Protein AF-A0A7C9EKL4-F1 (afdb_monomer)

Solvent-accessible surface area (backbone atoms only — not comparable to full-atom values): 6507 Å² total; per-residue (Å²): 137,87,87,76,87,61,71,43,79,46,72,53,96,84,73,47,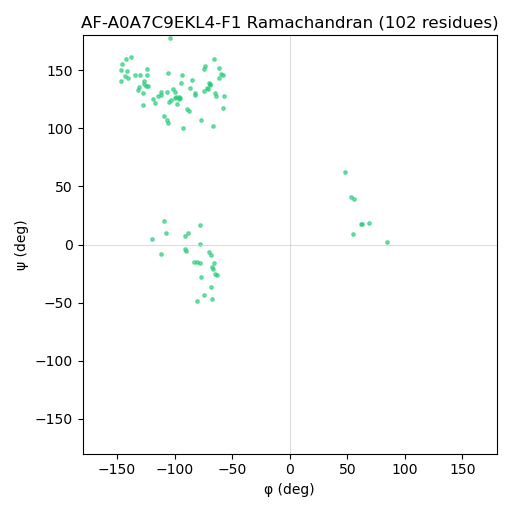36,33,44,32,26,81,87,81,65,48,73,40,80,50,78,83,59,96,82,61,72,61,76,93,42,33,52,77,49,77,47,78,47,77,42,78,89,79,70,33,48,32,38,42,36,40,35,34,46,33,72,91,72,66,31,48,59,36,86,91,76,77,44,65,49,79,62,64,45,42,35,39,32,35,66,78,76,71,42,74,44,73,55,79,78,69,99,118

Nearest PDB structures (foldseek):
  3ivm-assembly1_A  TM=3.592E-01  e=9.237E-01  Aeromonas caviae
  1ln1-assembly1_A  TM=2.868E-01  e=3.040E+00  Homo sapiens
  4ki1-assembly2_D  TM=1.959E-01  e=3.985E+00  Homo sapiens

Foldseek 3Di:
DDDDQQWDWDADPVRWIWIARPVVRDIDTQDDAPQDDDPVFKDKDKDWDADPVVRWIKIKMKIAGDVVVCRQQDPVVRDRGRWIWIWMATPVVSDIDTDDTDPD

Mean predicted aligned error: 5.67 Å

Radius of gyration: 16.06 Å; Cα contacts (8 Å, |Δi|>4): 183; chains: 1; bounding box: 45×30×43 Å

Sequence (104 aa):
YATCDGLVLVGDNERKKFVLNPVTREIREVPPSPFALDPGACFIMHGLGYDSVSNDYKIVTLSFYDTDNECGYDPATDDYCTEMFVNVYSLKSNSWRRAESSPY

Organism: Opuntia streptacantha (NCBI:txid393608)

pLDDT: mean 87.42, std 10.73, range [46.28, 97.5]

Structure (mmCIF, N/CA/C/O backbone):
data_AF-A0A7C9EKL4-F1
#
_entry.id   AF-A0A7C9EKL4-F1
#
loop_
_atom_site.group_PDB
_atom_site.id
_atom_site.type_symbol
_atom_site.label_atom_id
_atom_site.label_alt_id
_atom_site.label_comp_id
_atom_site.label_asym_id
_atom_site.label_entity_id
_atom_site.label_seq_id
_atom_site.pdbx_PDB_ins_code
_atom_site.Cartn_x
_atom_site.Cartn_y
_atom_site.Cartn_z
_atom_site.occupancy
_atom_site.B_iso_or_equiv
_atom_site.auth_seq_id
_atom_site.auth_comp_id
_atom_site.auth_asym_id
_atom_site.auth_atom_id
_atom_site.pdbx_PDB_model_num
ATOM 1 N N . TYR A 1 1 ? -24.412 -9.359 10.708 1.00 46.28 1 TYR A N 1
ATOM 2 C CA . TYR A 1 1 ? -23.920 -8.006 11.020 1.00 46.28 1 TYR A CA 1
ATOM 3 C C . TYR A 1 1 ? -22.481 -7.918 10.552 1.00 46.28 1 TYR A C 1
ATOM 5 O O . TYR A 1 1 ? -21.689 -8.738 10.989 1.00 46.28 1 TYR A O 1
ATOM 13 N N . ALA A 1 2 ? -22.164 -7.011 9.627 1.00 60.44 2 ALA A N 1
ATOM 14 C CA . ALA A 1 2 ? -20.779 -6.663 9.317 1.00 60.44 2 ALA A CA 1
ATOM 15 C C . ALA A 1 2 ? -20.426 -5.421 10.141 1.00 60.44 2 ALA A C 1
ATOM 17 O O . ALA A 1 2 ? -21.174 -4.444 10.117 1.00 60.44 2 ALA A O 1
ATOM 18 N N . THR A 1 3 ? -19.348 -5.487 10.915 1.00 68.75 3 THR A N 1
ATOM 19 C CA . THR A 1 3 ? -18.798 -4.343 11.645 1.00 68.75 3 THR A CA 1
ATOM 20 C C . THR A 1 3 ? -17.712 -3.715 10.778 1.00 68.75 3 THR A C 1
ATOM 22 O O . THR A 1 3 ? -16.958 -4.426 10.117 1.00 68.75 3 THR A O 1
ATOM 25 N N . CYS A 1 4 ? -17.660 -2.388 10.728 1.00 76.12 4 CYS A N 1
ATOM 26 C CA . CYS A 1 4 ? -16.603 -1.653 10.045 1.00 76.12 4 CYS A CA 1
ATOM 27 C C . CYS A 1 4 ? -15.885 -0.809 11.092 1.00 76.12 4 CYS A C 1
ATOM 29 O O . CYS A 1 4 ? -16.536 -0.008 11.762 1.00 76.12 4 CYS A O 1
ATOM 31 N N . ASP A 1 5 ? -14.566 -0.959 11.205 1.00 84.50 5 ASP A N 1
ATOM 32 C CA . ASP A 1 5 ? -13.766 -0.188 12.167 1.00 84.50 5 ASP A CA 1
ATOM 33 C C . ASP A 1 5 ? -13.500 1.253 11.689 1.00 84.50 5 ASP A C 1
ATOM 35 O O . ASP A 1 5 ? -12.849 2.037 12.375 1.00 84.50 5 ASP A O 1
ATOM 39 N N . GLY A 1 6 ? -14.016 1.623 10.509 1.00 88.75 6 GLY A N 1
ATOM 40 C CA . GLY A 1 6 ? -13.984 2.992 9.992 1.00 88.75 6 GLY A CA 1
ATOM 41 C C . GLY A 1 6 ? -12.592 3.492 9.603 1.00 88.75 6 GLY A C 1
ATOM 42 O O . GLY A 1 6 ? -12.397 4.700 9.506 1.00 88.75 6 GLY A O 1
ATOM 43 N N . LEU A 1 7 ? -11.626 2.594 9.395 1.00 94.81 7 LEU A N 1
ATOM 44 C CA . LEU A 1 7 ? -10.259 2.968 9.035 1.00 94.81 7 LEU A CA 1
ATOM 45 C C . LEU A 1 7 ? -10.182 3.557 7.624 1.00 94.81 7 LEU A C 1
ATOM 47 O O . LEU A 1 7 ? -10.760 3.022 6.677 1.00 94.81 7 LEU A O 1
ATOM 51 N N . VAL A 1 8 ? -9.406 4.630 7.484 1.00 95.19 8 VAL A N 1
ATOM 52 C CA . VAL A 1 8 ? -9.164 5.323 6.216 1.00 95.19 8 VAL A CA 1
ATOM 53 C C . VAL A 1 8 ? -7.664 5.394 5.958 1.00 95.19 8 VAL A C 1
ATOM 55 O O . VAL A 1 8 ? -6.886 5.692 6.862 1.00 95.19 8 VAL A O 1
ATOM 58 N N . LEU A 1 9 ? -7.259 5.124 4.717 1.00 96.44 9 LEU A N 1
ATOM 59 C CA . LEU A 1 9 ? -5.892 5.322 4.240 1.00 96.44 9 LEU A CA 1
ATOM 60 C C . LEU A 1 9 ? -5.795 6.674 3.531 1.00 96.44 9 LEU A C 1
ATOM 62 O O . LEU A 1 9 ? -6.567 6.941 2.612 1.00 96.44 9 LEU A O 1
ATOM 66 N N . VAL A 1 10 ? -4.840 7.505 3.940 1.00 94.88 10 VAL A N 1
ATOM 67 C CA . VAL A 1 10 ? -4.598 8.836 3.371 1.00 94.88 10 VAL A CA 1
ATOM 68 C C . VAL A 1 10 ? -3.139 8.963 2.955 1.00 94.88 10 VAL A C 1
ATOM 70 O O . VAL A 1 10 ? -2.247 8.511 3.672 1.00 94.88 10 VAL A O 1
ATOM 73 N N . GLY A 1 11 ? -2.909 9.572 1.793 1.00 92.19 11 GLY A N 1
ATOM 74 C CA . GLY A 1 11 ? -1.589 10.001 1.337 1.00 92.19 11 GLY A CA 1
ATOM 75 C C . GLY A 1 11 ? -1.440 11.518 1.443 1.00 92.19 11 GLY A C 1
ATOM 76 O O . GLY A 1 11 ? -2.427 12.235 1.271 1.00 92.19 11 GLY A O 1
ATOM 77 N N . ASP A 1 12 ? -0.231 12.003 1.718 1.00 87.81 12 ASP A N 1
ATOM 78 C CA . ASP A 1 12 ? 0.102 13.430 1.634 1.00 87.81 12 ASP A CA 1
ATOM 79 C C . ASP A 1 12 ? 0.922 13.768 0.373 1.00 87.81 12 ASP A C 1
ATOM 81 O O . ASP A 1 12 ? 1.279 12.898 -0.427 1.00 87.81 12 ASP A O 1
ATOM 85 N N . ASN A 1 13 ? 1.233 15.056 0.198 1.00 84.31 13 ASN A N 1
ATOM 86 C CA . ASN A 1 13 ? 2.038 15.540 -0.928 1.00 84.31 13 ASN A CA 1
ATOM 87 C C . ASN A 1 13 ? 3.503 15.067 -0.871 1.00 84.31 13 ASN A C 1
ATOM 89 O O . ASN A 1 13 ? 4.183 15.076 -1.894 1.00 84.31 13 ASN A O 1
ATOM 93 N N . GLU A 1 14 ? 3.989 14.643 0.299 1.00 83.81 14 GLU A N 1
ATOM 94 C CA . GLU A 1 14 ? 5.329 14.079 0.497 1.00 83.81 14 GLU A CA 1
ATOM 95 C C . GLU A 1 14 ? 5.353 12.555 0.282 1.00 83.81 14 GLU A C 1
ATOM 97 O O . GLU A 1 14 ? 6.361 11.904 0.559 1.00 83.81 14 GLU A O 1
ATOM 102 N N . ARG A 1 15 ? 4.258 11.971 -0.235 1.00 82.44 15 ARG A N 1
ATOM 103 C CA . ARG A 1 15 ? 4.081 10.526 -0.474 1.00 82.44 15 ARG A CA 1
ATOM 104 C C . ARG A 1 15 ? 4.130 9.686 0.808 1.00 82.44 15 ARG A C 1
ATOM 106 O O . ARG A 1 15 ? 4.284 8.460 0.745 1.00 82.44 15 ARG A O 1
ATOM 113 N N . LYS A 1 16 ? 3.957 10.313 1.974 1.00 90.56 16 LYS A N 1
ATOM 114 C CA . LYS A 1 16 ? 3.732 9.603 3.232 1.00 90.56 16 LYS A CA 1
ATOM 115 C C . LYS A 1 16 ? 2.322 9.047 3.246 1.00 90.56 16 LYS A C 1
ATOM 117 O O . LYS A 1 16 ? 1.413 9.549 2.587 1.00 90.56 16 LYS A O 1
ATOM 122 N N . LYS A 1 17 ? 2.156 7.970 4.002 1.00 94.19 17 LYS A N 1
ATOM 123 C CA . LYS A 1 17 ? 0.906 7.224 4.110 1.00 94.19 17 LYS A CA 1
ATOM 124 C C . LYS A 1 17 ? 0.492 7.171 5.563 1.00 94.19 17 LYS A C 1
ATOM 126 O O . LYS A 1 17 ? 1.309 6.864 6.426 1.00 94.19 17 LYS A O 1
ATOM 131 N N . PHE A 1 18 ? -0.786 7.396 5.816 1.00 95.94 18 PHE A N 1
ATOM 132 C CA . PHE A 1 18 ? -1.358 7.377 7.151 1.00 95.94 18 PHE A CA 1
ATOM 133 C C . PHE A 1 18 ? -2.606 6.509 7.163 1.00 95.94 18 PHE A C 1
ATOM 135 O O . PHE A 1 18 ? -3.454 6.623 6.280 1.00 95.94 18 PHE A O 1
ATOM 142 N N . VAL A 1 19 ? -2.735 5.664 8.180 1.00 96.56 19 VAL A N 1
ATOM 143 C CA . VAL A 1 19 ? -4.012 5.041 8.523 1.00 96.56 19 VAL A CA 1
ATOM 144 C C . VAL A 1 19 ? -4.603 5.818 9.676 1.00 96.56 19 VAL A C 1
ATOM 146 O O . VAL A 1 19 ? -3.948 6.003 10.701 1.00 96.56 19 VAL A O 1
ATOM 149 N N . LEU A 1 20 ? -5.838 6.264 9.503 1.00 95.56 20 LEU A N 1
ATOM 150 C CA . LEU A 1 20 ? -6.553 7.017 10.513 1.00 95.56 20 LEU A CA 1
ATOM 151 C C . LEU A 1 20 ? -7.879 6.357 10.860 1.00 95.56 20 LEU A C 1
ATOM 153 O O . LEU A 1 20 ? -8.554 5.787 10.002 1.00 95.56 20 LEU A O 1
ATOM 157 N N . ASN A 1 21 ? -8.252 6.475 12.127 1.00 94.19 21 ASN A N 1
ATOM 158 C CA . ASN A 1 21 ? -9.586 6.178 12.614 1.00 94.19 21 ASN A CA 1
ATOM 159 C C . ASN A 1 21 ? -10.283 7.516 12.917 1.00 94.19 21 ASN A C 1
ATOM 161 O O . ASN A 1 21 ? -9.933 8.169 13.901 1.00 94.19 21 ASN A O 1
ATOM 165 N N . PRO A 1 22 ? -11.262 7.961 12.108 1.00 89.19 22 PRO A N 1
ATOM 166 C CA . PRO A 1 22 ? -11.929 9.247 12.318 1.00 89.19 22 PRO A CA 1
ATOM 167 C C . PRO A 1 22 ? -12.696 9.330 13.645 1.00 89.19 22 PRO A C 1
ATOM 169 O O . PRO A 1 22 ? -12.896 10.423 14.173 1.00 89.19 22 PRO A O 1
ATOM 172 N N . VAL A 1 23 ? -13.135 8.185 14.178 1.00 90.19 23 VAL A N 1
ATOM 173 C CA . VAL A 1 23 ? -13.931 8.101 15.409 1.00 90.19 23 VAL A CA 1
ATOM 174 C C . VAL A 1 23 ? -13.032 8.212 16.636 1.00 90.19 23 VAL A C 1
ATOM 176 O O . VAL A 1 23 ? -13.311 9.019 17.522 1.00 90.19 23 VAL A O 1
ATOM 179 N N . THR A 1 24 ? -11.940 7.443 16.685 1.00 91.25 24 THR A N 1
ATOM 180 C CA . THR A 1 24 ? -10.988 7.484 17.813 1.00 91.25 24 THR A CA 1
ATOM 181 C C . THR A 1 24 ? -9.964 8.610 17.683 1.00 91.25 24 THR A C 1
ATOM 183 O O . THR A 1 24 ? -9.328 8.972 18.670 1.00 91.25 24 THR A O 1
ATOM 186 N N . ARG A 1 25 ? -9.839 9.206 16.489 1.00 91.38 25 ARG A N 1
ATOM 187 C CA . ARG A 1 25 ? -8.824 10.204 16.105 1.00 91.38 25 ARG A CA 1
ATOM 188 C C . ARG A 1 25 ? -7.391 9.679 16.168 1.00 91.38 25 ARG A C 1
ATOM 190 O O . ARG A 1 25 ? -6.446 10.465 16.186 1.00 91.38 25 ARG A O 1
ATOM 197 N N . GLU A 1 26 ? -7.221 8.364 16.189 1.00 93.50 26 GLU A N 1
ATOM 198 C CA . GLU A 1 26 ? -5.907 7.748 16.088 1.00 93.50 26 GLU A CA 1
ATOM 199 C C . GLU A 1 26 ? -5.382 7.893 14.663 1.00 93.50 26 GLU A C 1
ATOM 201 O O . GLU A 1 26 ? -6.101 7.656 13.690 1.00 93.50 26 GLU A O 1
ATOM 206 N N . ILE A 1 27 ? -4.117 8.284 14.553 1.00 94.50 27 ILE A N 1
ATOM 207 C CA . ILE A 1 27 ? -3.400 8.428 13.291 1.00 94.50 27 ILE A CA 1
ATOM 208 C C . ILE A 1 27 ? -2.115 7.628 13.423 1.00 94.50 27 ILE A C 1
ATOM 210 O O . ILE A 1 27 ? -1.372 7.778 14.394 1.00 94.50 27 ILE A O 1
ATOM 214 N N . ARG A 1 28 ? -1.847 6.783 12.434 1.00 94.62 28 ARG A N 1
ATOM 215 C CA . ARG A 1 28 ? -0.638 5.975 12.365 1.00 94.62 28 ARG A CA 1
ATOM 216 C C . ARG A 1 28 ? 0.029 6.175 11.020 1.00 94.62 28 ARG A C 1
ATOM 218 O O . ARG A 1 28 ? -0.558 5.865 9.986 1.00 94.62 28 ARG A O 1
ATOM 225 N N . GLU A 1 29 ? 1.264 6.654 11.045 1.00 95.88 29 GLU A N 1
ATOM 226 C CA . GLU A 1 29 ? 2.104 6.688 9.854 1.00 95.88 29 GLU A CA 1
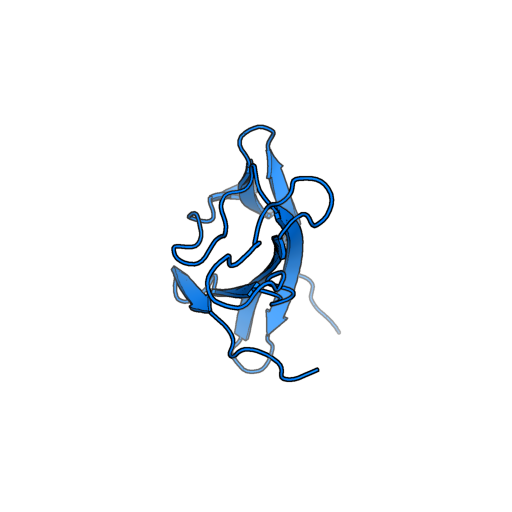ATOM 227 C C . GLU A 1 29 ? 2.502 5.265 9.450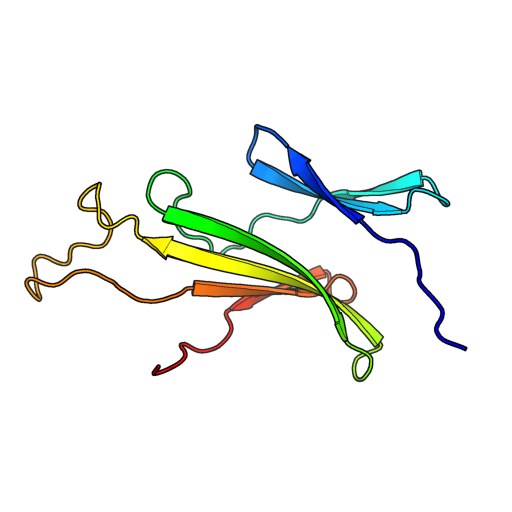 1.00 95.88 29 GLU A C 1
ATOM 229 O O . GLU A 1 29 ? 2.811 4.406 10.281 1.00 95.88 29 GLU A O 1
ATOM 234 N N . VAL A 1 30 ? 2.459 5.014 8.151 1.00 96.19 30 VAL A N 1
ATOM 235 C CA . VAL A 1 30 ? 2.863 3.762 7.534 1.00 96.19 30 VAL A CA 1
ATOM 236 C C . VAL A 1 30 ? 4.283 3.966 7.017 1.00 96.19 30 VAL A C 1
ATOM 238 O O . VAL A 1 30 ? 4.485 4.830 6.159 1.00 96.19 30 VAL A O 1
ATOM 241 N N . PRO A 1 31 ? 5.265 3.172 7.479 1.00 95.19 31 PRO A N 1
ATOM 242 C CA . PRO A 1 31 ? 6.639 3.328 7.033 1.00 95.19 31 PRO A CA 1
ATOM 243 C C . PRO A 1 31 ? 6.742 3.094 5.518 1.00 95.19 31 PRO A C 1
ATOM 245 O O . PRO A 1 31 ? 5.954 2.316 4.963 1.00 95.19 31 PRO A O 1
ATOM 248 N N . PRO A 1 32 ? 7.713 3.712 4.827 1.00 92.12 32 PRO A N 1
ATOM 249 C CA . PRO A 1 32 ? 7.969 3.413 3.425 1.00 92.12 32 PRO A CA 1
ATOM 250 C C . PRO A 1 32 ? 8.284 1.922 3.254 1.00 92.12 32 PRO A C 1
ATOM 252 O O . PRO A 1 32 ? 8.863 1.283 4.135 1.00 92.12 32 PRO A O 1
ATOM 255 N N . SER A 1 33 ? 7.868 1.351 2.123 1.00 92.44 33 SER A N 1
ATOM 256 C CA . SER A 1 33 ? 8.213 -0.036 1.827 1.00 92.44 33 SER A CA 1
ATOM 257 C C . SER A 1 33 ? 9.684 -0.100 1.417 1.00 92.44 33 SER A C 1
ATOM 259 O O . SER A 1 33 ? 10.075 0.663 0.534 1.00 92.44 33 SER A O 1
ATOM 261 N N . PRO A 1 34 ? 10.491 -1.020 1.974 1.00 91.94 34 PRO A N 1
ATOM 262 C CA . PRO A 1 34 ? 11.871 -1.219 1.526 1.00 91.94 34 PRO A CA 1
ATOM 263 C C . PRO A 1 34 ? 11.953 -1.808 0.108 1.00 91.94 34 PRO A C 1
ATOM 265 O O . PRO A 1 34 ? 13.033 -1.893 -0.460 1.00 91.94 34 PRO A O 1
ATOM 268 N N . PHE A 1 35 ? 10.816 -2.228 -0.454 1.00 89.69 35 PHE A N 1
ATOM 269 C CA . PHE A 1 35 ? 10.685 -2.798 -1.793 1.00 89.69 35 PHE A CA 1
ATOM 270 C C . PHE A 1 35 ? 10.001 -1.831 -2.772 1.00 89.69 35 PHE A C 1
ATOM 272 O O . PHE A 1 35 ? 9.550 -2.255 -3.835 1.00 89.69 35 PHE A O 1
ATOM 279 N N . ALA A 1 36 ? 9.801 -0.569 -2.380 1.00 85.31 36 ALA A N 1
ATOM 280 C CA . ALA A 1 36 ? 9.199 0.425 -3.257 1.00 85.31 36 ALA A CA 1
ATOM 281 C C . ALA A 1 36 ? 10.168 0.788 -4.387 1.00 85.31 36 ALA A C 1
ATOM 283 O O . ALA A 1 36 ? 11.362 0.971 -4.151 1.00 85.31 36 ALA A O 1
ATOM 284 N N . LEU A 1 37 ? 9.626 0.925 -5.595 1.00 86.69 37 LEU A N 1
ATOM 285 C CA . LEU A 1 37 ? 10.327 1.578 -6.692 1.00 86.69 37 LEU A CA 1
ATOM 286 C C . LEU A 1 37 ? 10.538 3.064 -6.383 1.00 86.69 37 LEU A C 1
ATOM 288 O O . LEU A 1 37 ? 9.818 3.638 -5.558 1.00 86.69 37 LEU A O 1
ATOM 292 N N . ASP A 1 38 ? 11.505 3.682 -7.065 1.00 83.81 38 ASP A N 1
ATOM 293 C CA . ASP A 1 38 ? 11.674 5.133 -7.019 1.00 83.81 38 ASP A CA 1
ATOM 294 C C . ASP A 1 38 ? 10.371 5.791 -7.494 1.00 83.81 38 ASP A C 1
ATOM 296 O O . ASP A 1 38 ? 9.964 5.598 -8.643 1.00 83.81 38 ASP A O 1
ATOM 300 N N . PRO A 1 39 ? 9.690 6.569 -6.639 1.00 81.25 39 PRO A N 1
ATOM 301 C CA . PRO A 1 39 ? 8.421 7.164 -7.006 1.00 81.25 39 PRO A CA 1
ATOM 302 C C . PRO A 1 39 ? 8.558 8.279 -8.066 1.00 81.25 39 PRO A C 1
ATOM 304 O O . PRO A 1 39 ? 7.547 8.804 -8.524 1.00 81.25 39 PRO A O 1
ATOM 307 N N . GLY A 1 40 ? 9.772 8.690 -8.455 1.00 83.25 40 GLY A N 1
ATOM 308 C CA . GLY A 1 40 ? 10.011 9.505 -9.657 1.00 83.25 40 GLY A CA 1
ATOM 309 C C . GLY A 1 40 ? 9.982 8.720 -10.977 1.00 83.25 40 GLY A C 1
ATOM 310 O O . GLY A 1 40 ? 9.852 9.332 -12.029 1.00 83.25 40 GLY A O 1
ATOM 311 N N . ALA A 1 41 ? 10.073 7.390 -10.914 1.00 84.00 41 ALA A N 1
ATOM 312 C CA . ALA A 1 41 ? 10.237 6.498 -12.064 1.00 84.00 41 ALA A CA 1
ATOM 313 C C . ALA A 1 41 ? 9.087 5.483 -12.223 1.00 84.00 41 ALA A C 1
ATOM 315 O O . ALA A 1 41 ? 9.170 4.571 -13.047 1.00 84.00 41 ALA A O 1
ATOM 316 N N . CYS A 1 42 ? 8.040 5.578 -11.396 1.00 87.50 42 CYS A N 1
ATOM 317 C CA . CYS A 1 42 ? 6.946 4.611 -11.383 1.00 87.50 42 CYS A CA 1
ATOM 318 C C . CYS A 1 42 ? 5.587 5.241 -11.074 1.00 87.50 42 CYS A C 1
ATOM 320 O O . CYS A 1 42 ? 5.476 6.250 -10.369 1.00 87.50 42 CYS A O 1
ATOM 322 N N . PHE A 1 43 ? 4.538 4.567 -11.536 1.00 87.00 43 PHE A N 1
ATOM 323 C CA . PHE A 1 43 ? 3.180 4.794 -11.060 1.00 87.00 43 PHE A CA 1
ATOM 324 C C . PHE A 1 43 ? 2.933 3.976 -9.799 1.00 87.00 43 PHE A C 1
ATOM 326 O O . PHE A 1 43 ? 3.387 2.837 -9.692 1.00 87.00 43 PHE A O 1
ATOM 333 N N . ILE A 1 44 ? 2.197 4.548 -8.841 1.00 89.12 44 ILE A N 1
ATOM 334 C CA . ILE A 1 44 ? 1.911 3.904 -7.558 1.00 89.12 44 ILE A CA 1
ATOM 335 C C . ILE A 1 44 ? 0.419 3.989 -7.242 1.00 89.12 44 ILE A C 1
ATOM 337 O O . ILE A 1 44 ? -0.184 5.058 -7.310 1.00 89.12 44 ILE A O 1
ATOM 341 N N . MET A 1 45 ? -0.162 2.862 -6.837 1.00 91.00 45 MET A N 1
ATOM 342 C CA . MET A 1 45 ? -1.523 2.772 -6.311 1.00 91.00 45 MET A CA 1
ATOM 343 C C . MET A 1 45 ? -1.531 2.134 -4.922 1.00 91.00 45 MET A C 1
ATOM 345 O O . MET A 1 45 ? -0.682 1.302 -4.592 1.00 91.00 45 MET A O 1
ATOM 349 N N . HIS A 1 46 ? -2.517 2.503 -4.104 1.00 93.56 46 HIS A N 1
ATOM 350 C CA . HIS A 1 46 ? -2.675 1.990 -2.746 1.00 93.56 46 HIS A CA 1
ATOM 351 C C . HIS A 1 46 ? -4.100 1.504 -2.490 1.00 93.56 46 HIS A C 1
ATOM 353 O O . HIS A 1 46 ? -5.064 2.103 -2.961 1.00 93.56 46 HIS A O 1
ATOM 359 N N . GLY A 1 47 ? -4.232 0.457 -1.681 1.00 94.62 47 GLY A N 1
ATOM 360 C CA . GLY A 1 47 ? -5.512 -0.041 -1.191 1.00 94.62 47 GLY A CA 1
ATOM 361 C C . GLY A 1 47 ? -5.413 -0.478 0.264 1.00 94.62 47 GLY A C 1
ATOM 362 O O . GLY A 1 47 ? -4.400 -1.037 0.677 1.00 94.62 47 GLY A O 1
ATOM 363 N N . LEU A 1 48 ? -6.469 -0.230 1.037 1.00 96.25 48 LEU A N 1
ATOM 364 C CA . LEU A 1 48 ? -6.634 -0.723 2.404 1.00 96.25 48 LEU A CA 1
ATOM 365 C C . LEU A 1 48 ? -7.684 -1.835 2.402 1.00 96.25 48 LEU A C 1
ATOM 367 O O . LEU A 1 48 ? -8.768 -1.657 1.851 1.00 96.25 48 LEU A O 1
ATOM 371 N N . GLY A 1 49 ? -7.374 -2.965 3.030 1.00 94.62 49 GLY A N 1
ATOM 372 C CA . GLY A 1 49 ? -8.283 -4.103 3.128 1.00 94.62 49 GLY A CA 1
ATOM 373 C C . GLY A 1 49 ? -8.200 -4.796 4.480 1.00 94.62 49 GLY A C 1
ATOM 374 O O . GLY A 1 49 ? -7.211 -4.663 5.199 1.00 94.62 49 GLY A O 1
ATOM 375 N N . TYR A 1 50 ? -9.246 -5.543 4.818 1.00 94.94 50 TYR A N 1
ATOM 376 C CA . TYR A 1 50 ? -9.296 -6.367 6.020 1.00 94.94 50 TYR A CA 1
ATOM 377 C C . TYR A 1 50 ? -9.129 -7.843 5.652 1.00 94.94 50 TYR A C 1
ATOM 379 O O . TYR A 1 50 ? -9.902 -8.395 4.870 1.00 94.94 50 TYR A O 1
ATOM 387 N N . ASP A 1 51 ? -8.116 -8.482 6.225 1.00 94.12 51 ASP A N 1
ATO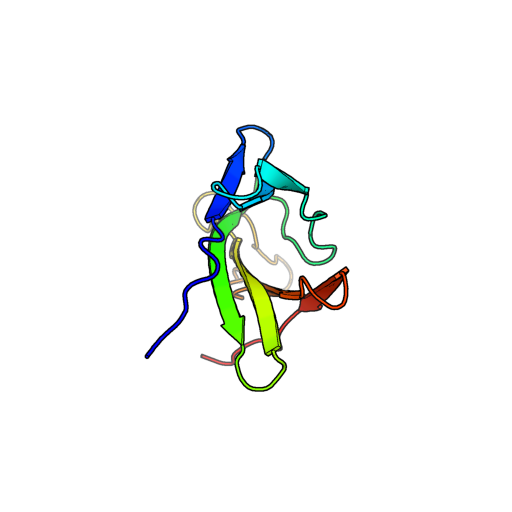M 388 C CA . ASP A 1 51 ? -7.904 -9.920 6.161 1.00 94.12 51 ASP A CA 1
ATOM 389 C C . ASP A 1 51 ? -8.556 -10.580 7.381 1.00 94.12 51 ASP A C 1
ATOM 391 O O . ASP A 1 51 ? -8.005 -10.599 8.485 1.00 94.12 51 ASP A O 1
ATOM 395 N N . SER A 1 52 ? -9.740 -11.146 7.152 1.00 92.69 52 SER A N 1
ATOM 396 C CA . SER A 1 52 ? -10.526 -11.832 8.183 1.00 92.69 52 SER A CA 1
ATOM 397 C C . SER A 1 52 ? -9.867 -13.097 8.741 1.00 92.69 52 SER A C 1
ATOM 399 O O . SER A 1 52 ? -10.132 -13.453 9.886 1.00 92.69 52 SER A O 1
ATOM 401 N N . VAL A 1 53 ? -8.985 -13.762 7.983 1.00 94.94 53 VAL A N 1
ATOM 402 C CA . VAL A 1 53 ? -8.333 -15.007 8.422 1.00 94.94 53 VAL A CA 1
ATOM 403 C C . VAL A 1 53 ? -7.256 -14.702 9.456 1.00 94.94 53 VAL A C 1
ATOM 405 O O . VAL A 1 53 ? -7.151 -15.384 10.474 1.00 94.94 53 VAL A O 1
ATOM 408 N N . SER A 1 54 ? -6.460 -13.655 9.217 1.00 94.62 54 SER A N 1
ATOM 409 C CA . SER A 1 54 ? -5.416 -13.224 10.158 1.00 94.62 54 SER A CA 1
ATOM 410 C C . SER A 1 54 ? -5.888 -12.176 11.175 1.00 94.62 54 SER A C 1
ATOM 412 O O . SER A 1 54 ? -5.138 -11.849 12.107 1.00 94.62 54 SER A O 1
ATOM 414 N N . ASN A 1 55 ? -7.139 -11.713 11.043 1.00 94.06 55 ASN A N 1
ATOM 415 C CA . ASN A 1 55 ? -7.726 -10.602 11.787 1.00 94.06 55 ASN A CA 1
ATOM 416 C C . ASN A 1 55 ? -6.779 -9.394 11.780 1.00 94.06 55 ASN A C 1
ATOM 418 O O . ASN A 1 55 ? -6.216 -9.015 12.812 1.00 94.06 55 ASN A O 1
ATOM 422 N N . ASP A 1 56 ? -6.517 -8.886 10.579 1.00 96.19 56 ASP A N 1
ATOM 423 C CA . ASP A 1 56 ? -5.521 -7.851 10.335 1.00 96.19 56 ASP A CA 1
ATOM 424 C C . ASP A 1 56 ? -5.952 -6.924 9.201 1.00 96.19 56 ASP A C 1
ATOM 426 O O . ASP A 1 56 ? -6.464 -7.360 8.171 1.00 96.19 56 ASP A O 1
ATOM 430 N N . TYR A 1 57 ? -5.680 -5.638 9.371 1.00 95.81 57 TYR A N 1
ATOM 431 C CA . TYR A 1 57 ? -5.787 -4.676 8.288 1.00 95.81 57 TYR A CA 1
ATOM 432 C C . TYR A 1 57 ? -4.480 -4.645 7.510 1.00 95.81 57 TYR A C 1
ATOM 434 O O . TYR A 1 57 ? -3.389 -4.594 8.078 1.00 95.81 57 TYR A O 1
ATOM 442 N N . LYS A 1 58 ? -4.588 -4.653 6.187 1.00 96.88 58 LYS A N 1
ATOM 443 C CA . LYS A 1 58 ? -3.439 -4.682 5.292 1.00 96.88 58 LYS A CA 1
ATOM 444 C C . LYS A 1 58 ? -3.516 -3.558 4.286 1.00 96.88 58 LYS A C 1
ATOM 446 O O . LYS A 1 58 ? -4.583 -3.260 3.753 1.00 96.88 58 LYS A O 1
ATOM 451 N N . ILE A 1 59 ? -2.363 -2.964 4.011 1.00 97.31 59 ILE A N 1
ATOM 452 C CA . ILE A 1 59 ? -2.211 -2.007 2.921 1.00 97.31 59 ILE A CA 1
ATOM 453 C C . ILE A 1 59 ? -1.507 -2.721 1.786 1.00 97.31 59 ILE A C 1
ATOM 455 O O . ILE A 1 59 ? -0.409 -3.241 1.969 1.00 97.31 59 ILE A O 1
ATOM 459 N N . VAL A 1 60 ? -2.124 -2.722 0.615 1.00 96.19 60 VAL A N 1
ATOM 460 C CA . VAL A 1 60 ? -1.505 -3.182 -0.623 1.00 96.19 60 VAL A CA 1
ATOM 461 C C . VAL A 1 60 ? -1.027 -1.954 -1.380 1.00 96.19 60 VAL A C 1
ATOM 463 O O . VAL A 1 60 ? -1.775 -1.001 -1.574 1.00 96.19 60 VAL A O 1
ATOM 466 N N . THR A 1 61 ? 0.242 -1.955 -1.762 1.00 94.31 61 THR A N 1
ATOM 467 C CA . THR A 1 61 ? 0.845 -0.962 -2.646 1.00 94.31 61 THR A CA 1
ATOM 468 C C . THR A 1 61 ? 1.259 -1.657 -3.926 1.00 94.31 61 THR A C 1
ATOM 470 O O . THR A 1 61 ? 1.947 -2.673 -3.879 1.00 94.31 61 THR A O 1
ATOM 473 N N . LEU A 1 62 ? 0.824 -1.098 -5.042 1.00 91.94 62 LEU A N 1
ATOM 474 C CA . LEU A 1 62 ? 1.121 -1.561 -6.384 1.00 91.94 62 LEU A CA 1
ATOM 475 C C . LEU A 1 62 ? 2.008 -0.519 -7.045 1.00 91.94 62 LEU A C 1
ATOM 477 O O . LEU A 1 62 ? 1.668 0.662 -6.985 1.00 91.94 62 LEU A O 1
ATOM 481 N N . SER A 1 63 ? 3.110 -0.934 -7.658 1.00 90.62 63 SER A N 1
ATOM 482 C CA . SER A 1 63 ? 3.946 -0.035 -8.451 1.00 90.62 63 SER A CA 1
ATOM 483 C C . SER A 1 63 ? 4.513 -0.715 -9.686 1.00 90.62 63 SER A C 1
ATOM 485 O O . SER A 1 63 ? 4.845 -1.893 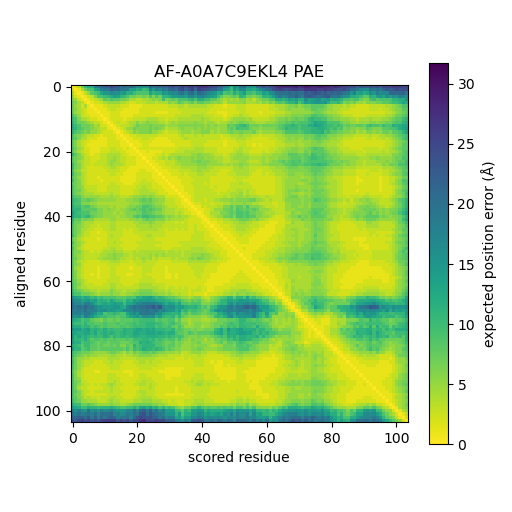-9.633 1.00 90.62 63 SER A O 1
ATOM 487 N N . PHE A 1 64 ? 4.644 0.028 -10.777 1.00 88.00 64 PHE A N 1
ATOM 488 C CA . PHE A 1 64 ? 5.247 -0.432 -12.031 1.00 88.00 64 PHE A CA 1
ATOM 489 C C . PHE A 1 64 ? 5.961 0.742 -12.702 1.00 88.00 64 PHE A C 1
ATOM 491 O O . PHE A 1 64 ? 5.575 1.898 -12.489 1.00 88.00 64 PHE A O 1
ATOM 498 N N . TYR A 1 65 ? 7.023 0.454 -13.452 1.00 87.06 65 TYR A N 1
ATOM 499 C CA . TYR A 1 65 ? 7.826 1.485 -14.102 1.00 87.06 65 TYR A CA 1
ATOM 500 C C . TYR A 1 65 ? 7.006 2.291 -15.107 1.00 87.06 65 TYR A C 1
ATOM 502 O O . TYR A 1 65 ? 6.120 1.766 -15.781 1.00 87.06 65 TYR A O 1
ATOM 510 N N . ASP A 1 66 ? 7.303 3.584 -15.175 1.00 79.94 66 ASP A N 1
ATOM 511 C CA . ASP A 1 66 ? 6.721 4.469 -16.172 1.00 79.94 66 ASP A CA 1
ATOM 512 C C . ASP A 1 66 ? 7.414 4.254 -17.525 1.00 79.94 66 ASP A C 1
ATOM 514 O O . ASP A 1 66 ? 8.569 4.643 -17.719 1.00 79.94 66 ASP A O 1
ATOM 518 N N . THR A 1 67 ? 6.701 3.619 -18.455 1.00 71.12 67 THR A N 1
ATOM 519 C CA . THR A 1 67 ? 7.213 3.292 -19.790 1.00 71.12 67 THR A CA 1
ATOM 520 C C . THR A 1 67 ? 7.470 4.527 -20.650 1.00 71.12 67 THR A C 1
ATOM 522 O O . THR A 1 67 ? 8.272 4.454 -21.577 1.00 71.12 67 THR A O 1
ATOM 525 N N . ASP A 1 68 ? 6.842 5.665 -20.340 1.00 72.38 68 ASP A N 1
ATOM 526 C CA . ASP A 1 68 ? 6.967 6.890 -21.137 1.00 72.38 68 ASP A CA 1
ATOM 527 C C . ASP A 1 68 ? 8.266 7.661 -20.828 1.00 72.38 68 ASP A C 1
ATOM 529 O O . ASP A 1 68 ? 8.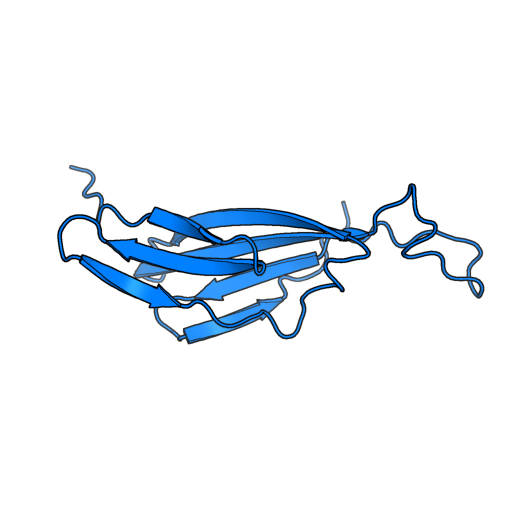675 8.529 -21.598 1.00 72.38 68 ASP A O 1
ATOM 533 N N . ASN A 1 69 ? 8.940 7.332 -19.720 1.00 67.38 69 ASN A N 1
ATOM 534 C CA . ASN A 1 69 ? 10.123 8.036 -19.213 1.00 67.38 69 ASN A CA 1
ATOM 535 C C . ASN A 1 69 ? 11.431 7.229 -19.351 1.00 67.38 69 ASN A C 1
ATOM 537 O O . ASN A 1 69 ? 12.380 7.471 -18.606 1.00 67.38 69 ASN A O 1
ATOM 541 N N . GLU A 1 70 ? 11.471 6.228 -20.241 1.00 70.81 70 GLU A N 1
ATOM 542 C CA . GLU A 1 70 ? 12.565 5.240 -20.382 1.00 70.81 70 GLU A CA 1
ATOM 543 C C . GLU A 1 70 ? 12.917 4.482 -19.079 1.00 70.81 70 GLU A C 1
ATOM 545 O O . GLU A 1 70 ? 13.899 3.738 -18.999 1.00 70.81 70 GLU A O 1
ATOM 550 N N . CYS A 1 71 ? 12.101 4.638 -18.037 1.00 73.06 71 CYS A N 1
ATOM 551 C CA . CYS A 1 71 ? 12.310 4.005 -16.750 1.00 73.06 71 CYS A CA 1
ATOM 552 C C . CYS A 1 71 ? 12.046 2.502 -16.878 1.00 73.06 71 CYS A C 1
ATOM 554 O O . CY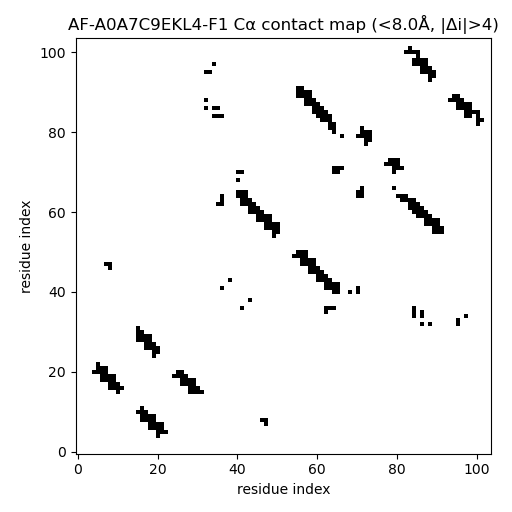S A 1 71 ? 11.059 2.073 -17.470 1.00 73.06 71 CYS A O 1
ATOM 556 N N . GLY A 1 72 ? 12.942 1.690 -16.318 1.00 76.75 72 GLY A N 1
ATOM 557 C CA . GLY A 1 72 ? 12.848 0.234 -16.406 1.00 76.75 72 GLY A CA 1
ATOM 558 C C . GLY A 1 72 ? 13.442 -0.374 -17.680 1.00 76.75 72 GLY A C 1
ATOM 559 O O . GLY A 1 72 ? 13.387 -1.591 -17.802 1.00 76.75 72 GLY A O 1
ATOM 560 N N . TYR A 1 73 ? 14.033 0.410 -18.589 1.00 82.50 73 TYR A N 1
ATOM 561 C CA . TYR A 1 73 ? 14.810 -0.137 -19.706 1.00 82.50 73 TYR A CA 1
ATOM 562 C C . TYR A 1 73 ? 16.055 -0.881 -19.201 1.00 82.50 73 TYR A C 1
ATOM 564 O O . TYR A 1 73 ? 16.859 -0.328 -18.442 1.00 82.50 73 TYR A O 1
ATOM 572 N N . ASP A 1 74 ? 16.223 -2.124 -19.642 1.00 82.38 74 ASP A N 1
ATOM 573 C CA . ASP A 1 74 ? 17.413 -2.927 -19.402 1.00 82.38 74 ASP A CA 1
ATOM 574 C C . ASP A 1 74 ? 18.250 -3.029 -20.692 1.00 82.38 74 ASP A C 1
ATOM 576 O O . ASP A 1 74 ? 17.923 -3.804 -21.596 1.00 82.38 74 ASP A O 1
ATOM 580 N N . PRO A 1 75 ? 19.381 -2.303 -20.787 1.00 84.62 75 PRO A N 1
ATOM 581 C CA . PRO A 1 75 ? 20.235 -2.331 -21.972 1.00 84.62 75 PRO A CA 1
ATOM 582 C C . PRO A 1 75 ? 20.902 -3.691 -22.213 1.00 84.62 75 PRO A C 1
ATOM 584 O O . PRO A 1 75 ? 21.434 -3.916 -23.298 1.00 84.62 75 PRO A O 1
ATOM 587 N N . ALA A 1 76 ? 20.937 -4.583 -21.217 1.00 87.44 76 ALA A N 1
ATOM 588 C CA . ALA A 1 76 ? 21.492 -5.920 -21.388 1.00 87.44 76 ALA A CA 1
ATOM 589 C C . ALA A 1 76 ? 20.530 -6.858 -22.130 1.00 87.44 76 ALA A C 1
ATOM 591 O O . ALA A 1 76 ? 20.987 -7.800 -22.781 1.00 87.44 76 ALA A O 1
ATOM 592 N N . THR A 1 77 ? 19.223 -6.612 -22.027 1.00 86.25 77 THR A N 1
ATOM 593 C CA . THR A 1 77 ? 18.171 -7.431 -22.643 1.00 86.25 77 THR A CA 1
ATOM 594 C C . THR A 1 77 ? 17.428 -6.719 -23.774 1.00 86.25 77 THR A C 1
ATOM 596 O O . THR A 1 77 ? 16.710 -7.394 -24.507 1.00 86.25 77 THR A O 1
ATOM 599 N N . ASP A 1 78 ? 17.669 -5.414 -23.971 1.00 85.38 78 ASP A N 1
ATOM 600 C CA . ASP A 1 78 ? 16.962 -4.554 -24.937 1.00 85.38 78 ASP A CA 1
ATOM 601 C C . ASP A 1 78 ? 15.438 -4.578 -24.706 1.00 85.38 78 ASP A C 1
ATOM 603 O O . ASP A 1 78 ? 14.644 -4.631 -25.642 1.00 85.38 78 ASP A O 1
ATOM 607 N N . ASP A 1 79 ? 15.032 -4.595 -23.430 1.00 84.94 79 ASP A N 1
ATOM 608 C CA . ASP A 1 79 ? 13.636 -4.750 -23.008 1.00 84.94 79 ASP A CA 1
ATOM 609 C C . ASP A 1 79 ? 13.267 -3.797 -21.860 1.00 84.94 79 ASP A C 1
ATOM 611 O O . ASP A 1 79 ? 14.129 -3.265 -21.157 1.00 84.94 79 ASP A O 1
ATOM 615 N N . TYR A 1 80 ? 11.967 -3.577 -21.661 1.00 81.44 80 TYR A N 1
ATOM 616 C CA . TYR A 1 80 ? 11.431 -2.773 -20.565 1.00 81.44 80 TYR A CA 1
ATOM 617 C C . TYR A 1 80 ? 10.900 -3.658 -19.438 1.00 81.44 80 TYR A C 1
ATOM 619 O O . TYR A 1 80 ? 10.116 -4.583 -19.646 1.00 81.44 80 TYR A O 1
ATOM 627 N N . CYS A 1 81 ? 11.250 -3.315 -18.201 1.00 80.06 81 CYS A N 1
ATOM 628 C CA . CYS A 1 81 ? 10.706 -3.956 -17.017 1.00 80.06 81 CYS A CA 1
ATOM 629 C C . CYS A 1 81 ? 9.208 -3.646 -16.887 1.00 80.06 81 CYS A C 1
ATOM 631 O O . CYS A 1 81 ? 8.801 -2.584 -16.418 1.00 80.06 81 CYS A O 1
ATOM 633 N N . THR A 1 82 ? 8.389 -4.620 -17.269 1.00 78.69 82 THR A N 1
ATOM 634 C CA . THR A 1 82 ? 6.926 -4.596 -17.131 1.00 78.69 82 THR A CA 1
ATOM 635 C C . THR A 1 82 ? 6.450 -5.208 -15.811 1.00 78.69 82 THR A C 1
ATOM 637 O O . THR A 1 82 ? 5.250 -5.375 -15.594 1.00 78.69 82 THR A O 1
ATOM 640 N N . GLU A 1 83 ? 7.379 -5.543 -14.906 1.00 83.56 83 GLU A N 1
ATOM 641 C CA . GLU A 1 83 ? 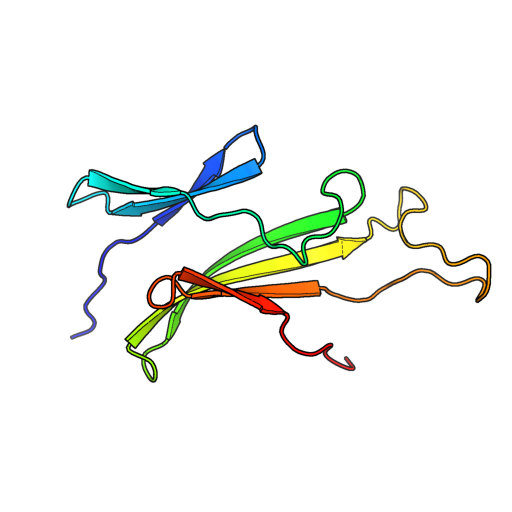7.044 -6.192 -13.643 1.00 83.56 83 GLU A CA 1
ATOM 642 C C . GLU A 1 83 ? 6.195 -5.271 -12.755 1.00 83.56 83 GLU A C 1
ATOM 644 O O . GLU A 1 83 ? 6.534 -4.117 -12.475 1.00 83.56 83 GLU A O 1
ATOM 649 N N . MET A 1 84 ? 5.096 -5.826 -12.249 1.00 86.56 84 MET A N 1
ATOM 650 C CA . MET A 1 84 ? 4.266 -5.196 -11.237 1.00 86.56 84 MET A CA 1
ATOM 651 C C . MET A 1 84 ? 4.753 -5.577 -9.837 1.00 86.56 84 MET A C 1
ATOM 653 O O . MET A 1 84 ? 4.680 -6.726 -9.402 1.00 86.56 84 MET A O 1
ATOM 657 N N . PHE A 1 85 ? 5.202 -4.581 -9.085 1.00 89.44 85 PHE A N 1
ATOM 658 C CA . PHE A 1 85 ? 5.673 -4.737 -7.718 1.00 89.44 85 PHE A CA 1
ATOM 659 C C . PHE A 1 85 ? 4.487 -4.626 -6.765 1.00 89.44 85 PHE A C 1
ATOM 661 O O . PHE A 1 85 ? 3.857 -3.573 -6.638 1.00 89.44 85 PHE A O 1
ATOM 668 N N . VAL A 1 86 ? 4.191 -5.723 -6.070 1.00 93.12 86 VAL A N 1
ATOM 669 C CA . VAL A 1 86 ? 3.095 -5.801 -5.102 1.00 93.12 86 VAL A CA 1
ATOM 670 C C . VAL A 1 86 ? 3.671 -5.884 -3.694 1.00 93.12 86 VAL A C 1
ATOM 672 O O . VAL A 1 86 ? 4.238 -6.897 -3.291 1.00 93.12 86 VAL A O 1
ATOM 675 N N . ASN A 1 87 ? 3.496 -4.824 -2.912 1.00 95.00 87 ASN A N 1
ATOM 676 C CA . ASN A 1 87 ? 3.984 -4.722 -1.541 1.00 95.00 87 ASN A CA 1
ATOM 677 C C . ASN A 1 87 ? 2.814 -4.706 -0.562 1.00 95.00 87 ASN A C 1
ATOM 679 O O . ASN A 1 87 ? 1.892 -3.905 -0.695 1.00 95.00 87 ASN A O 1
ATOM 683 N N . VAL A 1 88 ? 2.859 -5.568 0.450 1.00 96.75 88 VAL A N 1
ATOM 684 C CA . VAL A 1 88 ? 1.799 -5.707 1.450 1.00 96.75 88 VAL A CA 1
ATOM 685 C C . VAL A 1 88 ? 2.339 -5.335 2.821 1.00 96.75 88 VAL A C 1
ATOM 687 O O . VAL A 1 88 ? 3.288 -5.947 3.308 1.00 96.75 88 VAL A O 1
ATOM 690 N N . TYR A 1 89 ? 1.717 -4.349 3.454 1.00 97.50 89 TYR A N 1
ATOM 691 C CA . TYR A 1 89 ? 1.971 -3.977 4.838 1.00 97.50 89 TYR A CA 1
ATOM 692 C C . TYR A 1 89 ? 0.906 -4.571 5.742 1.00 97.50 89 TYR A C 1
ATOM 694 O O . TYR A 1 89 ? -0.283 -4.420 5.467 1.00 97.50 89 TYR A O 1
ATOM 702 N N . SER A 1 90 ? 1.327 -5.206 6.827 1.00 97.50 90 SER A N 1
ATOM 703 C CA . SER A 1 90 ? 0.435 -5.644 7.899 1.00 97.50 90 SER A CA 1
ATOM 704 C C . SER A 1 90 ? 0.421 -4.605 9.012 1.00 97.50 90 SER A C 1
ATOM 706 O O . SER A 1 90 ? 1.471 -4.255 9.561 1.00 97.50 90 SER A O 1
ATOM 708 N N . LEU A 1 91 ? -0.771 -4.130 9.383 1.00 96.00 91 LEU A N 1
ATOM 709 C CA . LEU A 1 91 ? -0.910 -3.219 10.516 1.00 96.00 91 LEU A CA 1
ATOM 710 C C . LEU A 1 91 ? -0.600 -3.939 11.829 1.00 96.00 91 LEU A C 1
ATOM 712 O O . LEU A 1 91 ? 0.015 -3.339 12.716 1.00 96.00 91 LEU A O 1
ATOM 716 N N . LYS A 1 92 ? -0.991 -5.210 11.944 1.00 95.75 92 LYS A N 1
ATOM 717 C CA . LYS A 1 92 ? -0.783 -6.042 13.130 1.00 95.75 92 LYS A CA 1
ATOM 718 C C . LYS A 1 92 ? 0.685 -6.371 13.378 1.00 95.75 92 LYS A C 1
ATOM 720 O O . LYS A 1 92 ? 1.134 -6.228 14.510 1.00 95.75 92 LYS A O 1
ATOM 725 N N . SER A 1 93 ? 1.440 -6.788 12.358 1.00 96.75 93 SER A N 1
ATOM 726 C CA . SER A 1 93 ? 2.868 -7.115 12.520 1.00 96.75 93 SER A CA 1
ATOM 727 C C . SER A 1 93 ? 3.804 -5.928 12.303 1.00 96.75 93 SER A C 1
ATOM 729 O O . SER A 1 93 ? 5.004 -6.067 12.529 1.00 96.75 93 SER A O 1
ATOM 731 N N . ASN A 1 94 ? 3.280 -4.770 11.879 1.00 96.44 94 ASN A N 1
ATOM 732 C CA . ASN A 1 94 ? 4.064 -3.562 11.606 1.00 96.44 94 ASN A CA 1
ATOM 733 C C . ASN A 1 94 ? 5.220 -3.833 10.626 1.00 96.44 94 ASN A C 1
ATOM 735 O O . ASN A 1 94 ? 6.344 -3.370 10.820 1.00 96.44 94 ASN A O 1
ATOM 739 N N . SER A 1 95 ? 4.963 -4.637 9.596 1.00 96.88 95 SER A N 1
ATOM 740 C CA . SER A 1 95 ? 5.997 -5.075 8.663 1.00 96.88 95 SER A CA 1
ATOM 741 C C . SER A 1 95 ? 5.502 -5.117 7.226 1.00 96.88 95 SER A C 1
ATOM 743 O O . SER A 1 95 ? 4.324 -5.353 6.942 1.00 96.88 95 SER A O 1
ATOM 745 N N . TRP A 1 96 ? 6.442 -4.874 6.315 1.00 97.50 96 TRP A N 1
ATOM 746 C CA . TRP A 1 96 ? 6.257 -5.017 4.880 1.00 97.50 96 TRP A CA 1
ATOM 747 C C . TRP A 1 96 ? 6.704 -6.396 4.417 1.00 97.50 96 TRP A C 1
ATOM 749 O O . TRP A 1 96 ? 7.707 -6.929 4.887 1.00 97.50 96 TRP A O 1
ATOM 759 N N . ARG A 1 97 ? 6.007 -6.921 3.414 1.00 95.69 97 AR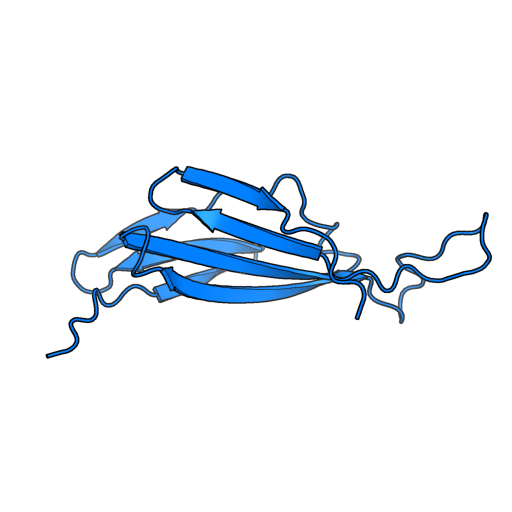G A N 1
ATOM 760 C CA . ARG A 1 97 ? 6.471 -8.031 2.582 1.00 95.69 97 ARG A CA 1
ATOM 761 C C . ARG A 1 97 ? 6.211 -7.713 1.116 1.00 95.69 97 ARG A C 1
ATOM 763 O O . ARG A 1 97 ? 5.188 -7.105 0.798 1.00 95.69 97 ARG A O 1
ATOM 770 N N . ARG A 1 98 ? 7.098 -8.162 0.235 1.00 93.50 98 ARG A N 1
ATOM 771 C CA . ARG A 1 98 ? 6.824 -8.220 -1.201 1.00 93.50 98 ARG A CA 1
ATOM 772 C C . ARG A 1 98 ? 6.027 -9.495 -1.476 1.00 93.50 98 ARG A C 1
ATOM 774 O O . ARG A 1 98 ? 6.363 -10.554 -0.946 1.00 93.50 98 ARG A O 1
ATOM 781 N N . ALA A 1 99 ? 4.922 -9.383 -2.201 1.00 90.38 99 ALA A N 1
ATOM 782 C CA . ALA A 1 99 ? 4.248 -10.553 -2.742 1.00 90.38 99 ALA A CA 1
ATOM 783 C C . ALA A 1 99 ? 5.066 -11.088 -3.921 1.00 90.38 99 ALA A C 1
ATOM 785 O O . ALA A 1 99 ? 5.783 -10.331 -4.575 1.00 90.38 99 ALA A O 1
ATOM 786 N N . GLU A 1 100 ? 4.990 -12.394 -4.154 1.00 83.06 100 GLU A N 1
ATOM 787 C CA . GLU A 1 100 ? 5.693 -13.001 -5.279 1.00 83.06 100 GLU A CA 1
ATOM 788 C C . GLU A 1 100 ? 5.217 -12.393 -6.598 1.00 83.06 100 GLU A C 1
ATOM 790 O O . GLU A 1 100 ? 4.058 -11.989 -6.728 1.00 83.06 100 GLU A O 1
ATOM 795 N N . SER A 1 101 ? 6.147 -12.308 -7.548 1.00 67.69 101 SER A N 1
ATOM 796 C CA . SER A 1 101 ? 5.854 -11.842 -8.895 1.00 67.69 101 SER A CA 1
ATOM 797 C C . SER A 1 101 ? 4.762 -12.725 -9.499 1.00 67.69 101 SER A C 1
ATOM 799 O O . SER A 1 101 ? 4.847 -13.955 -9.449 1.00 67.69 101 SER A O 1
ATOM 801 N N . SER A 1 102 ? 3.705 -12.100 -10.012 1.00 57.78 102 SER A N 1
ATOM 802 C CA . SER A 1 102 ? 2.652 -12.813 -10.728 1.00 57.78 102 SER A CA 1
ATOM 803 C C . SER A 1 102 ? 3.121 -13.027 -12.169 1.00 57.78 102 SER A C 1
ATOM 805 O O . SER A 1 102 ? 3.497 -12.050 -12.807 1.00 57.78 102 SER A O 1
ATOM 807 N N . PRO A 1 103 ? 3.085 -14.255 -12.712 1.00 52.00 103 PRO A N 1
ATOM 808 C CA . PRO A 1 103 ? 3.543 -14.547 -14.074 1.00 52.00 103 PRO A CA 1
ATOM 809 C C . PRO A 1 103 ? 2.539 -14.131 -15.169 1.00 52.00 103 PRO A C 1
ATOM 811 O O . PRO A 1 103 ? 2.622 -14.644 -16.284 1.00 52.00 103 PRO A O 1
ATOM 814 N N . TYR A 1 104 ? 1.565 -13.277 -14.843 1.00 48.41 104 TYR A N 1
ATOM 815 C CA . TYR A 1 104 ? 0.494 -12.838 -15.742 1.00 48.41 104 TYR A CA 1
ATOM 816 C C . TYR A 1 104 ? 0.629 -11.359 -16.055 1.00 48.41 104 TYR A C 1
ATOM 818 O O . TYR A 1 104 ? 0.814 -10.600 -15.075 1.00 48.41 104 TYR A O 1
#

Secondary structure (DSSP, 8-state):
-------EEEE-TT--EEEE-TTT--EEEEPPPTTPPPTTSEEEEEEEEEETTTTEEEEEEEEEE-GGGTTTEETTTTEE----EEEEEETTTTEEEEPPPP--

InterPro domains:
  IPR006527 F-box associated beta-propeller, type 1 [PF07734] (3-102)
  IPR017451 F-box associated beta-propeller domain [TIGR01640] (2-102)
  IPR050796 SCF complex F-box component [PTHR31672] (2-100)